Protein AF-A0A6G8FH92-F1 (afdb_monomer_lite)

pLDDT: mean 90.39, std 9.68, range [52.0, 98.0]

Foldseek 3Di:
DDDDDPPPDDPLLSVQVVLVVQLCVLPVDQKDWDDQVVVQVVQVVVVDGPPDGDSHTDMDGDCPVPVCSVVVSVVSSVVSPDDQQAADPVRHRDD

Sequence (95 aa):
MKLLDLTALDHEAEAAWNGVLDLAIAYPEGWALAGGQAVFVQTMLRGKVPSRPSSDADLVIDLRADSGAARNLVEALRSIGFEATPPDGNGRVHR

Secondary structure (DSSP, 8-state):
-PPP--TTS-HHHHHHHHHHHHHHHHS-SSEEEEHHHHHHHHHHTTT---SS--SS-EEEE-TTT-TTHHHHHHHHHHHTT--PPPP-TTS-S--

Structure (mmCIF, N/CA/C/O backbone):
data_AF-A0A6G8FH92-F1
#
_entry.id   AF-A0A6G8FH92-F1
#
loop_
_atom_site.group_PDB
_atom_site.id
_atom_site.type_symbol
_atom_site.label_atom_id
_atom_site.label_alt_id
_atom_site.label_comp_id
_atom_site.label_asym_id
_atom_site.label_entity_id
_atom_site.label_seq_id
_atom_site.pdbx_PDB_ins_code
_atom_site.Cartn_x
_atom_site.Cartn_y
_atom_site.Cartn_z
_atom_site.occupancy
_atom_site.B_iso_or_equiv
_atom_site.auth_seq_id
_atom_site.auth_comp_id
_atom_site.auth_asym_id
_atom_site.auth_atom_id
_atom_site.pdbx_PDB_model_num
ATOM 1 N N . MET A 1 1 ? -21.285 -9.612 3.778 1.00 52.00 1 MET A N 1
ATOM 2 C CA . MET A 1 1 ? -20.148 -8.721 3.468 1.00 52.00 1 MET A CA 1
ATOM 3 C C . MET A 1 1 ? -19.972 -7.776 4.649 1.00 52.00 1 MET A C 1
ATOM 5 O O . MET A 1 1 ? -20.950 -7.133 5.006 1.00 52.00 1 MET A O 1
ATOM 9 N N . LYS A 1 2 ? -18.816 -7.768 5.327 1.00 61.09 2 LYS A N 1
ATOM 10 C CA . LYS A 1 2 ? -18.523 -6.758 6.361 1.00 61.09 2 LYS A CA 1
ATOM 11 C C . LYS A 1 2 ? -17.911 -5.547 5.656 1.00 61.09 2 LYS A C 1
ATOM 13 O O . LYS A 1 2 ? -16.972 -5.730 4.891 1.00 61.09 2 LYS A O 1
ATOM 18 N N . LEU A 1 3 ? -18.480 -4.365 5.873 1.00 71.06 3 LEU A N 1
ATOM 19 C CA . LEU A 1 3 ? -17.954 -3.100 5.361 1.00 71.06 3 LEU A CA 1
ATOM 20 C C . LEU A 1 3 ? -16.883 -2.586 6.332 1.00 71.06 3 LEU A C 1
ATOM 22 O O . LEU A 1 3 ? -17.065 -2.686 7.547 1.00 71.06 3 LEU A O 1
ATOM 26 N N . LEU A 1 4 ? -15.770 -2.082 5.799 1.00 74.31 4 LEU A N 1
ATOM 27 C CA . LEU A 1 4 ? -14.794 -1.329 6.583 1.00 74.31 4 LEU A CA 1
ATOM 28 C C . LEU A 1 4 ? -15.309 0.104 6.701 1.00 74.31 4 LEU A C 1
ATOM 30 O O . LEU A 1 4 ? -15.503 0.770 5.689 1.00 74.31 4 LEU A O 1
ATOM 34 N N . ASP A 1 5 ? -15.567 0.548 7.926 1.00 78.56 5 ASP A N 1
ATOM 35 C CA . ASP A 1 5 ? -15.913 1.940 8.195 1.00 78.56 5 ASP A CA 1
ATOM 36 C C . ASP A 1 5 ? -14.628 2.759 8.362 1.00 78.56 5 ASP A C 1
ATOM 38 O O . ASP A 1 5 ? -13.845 2.511 9.283 1.00 78.56 5 ASP A O 1
ATOM 42 N N . LEU A 1 6 ? -14.408 3.695 7.440 1.00 82.12 6 LEU A N 1
ATOM 43 C CA . LEU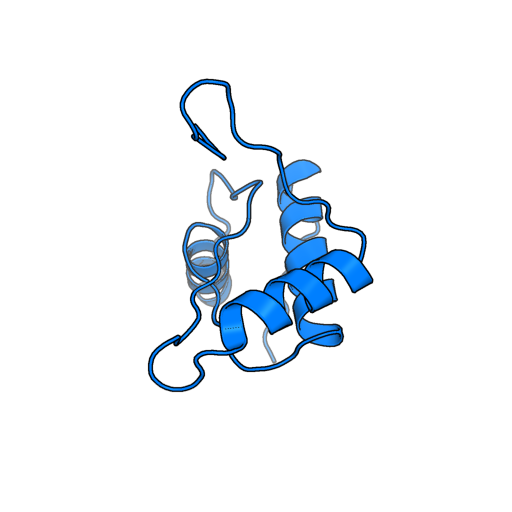 A 1 6 ? -13.247 4.588 7.409 1.00 82.12 6 LEU A CA 1
ATOM 44 C C . LEU A 1 6 ? -13.579 5.997 7.921 1.00 82.12 6 LEU A C 1
ATOM 46 O O . LEU A 1 6 ? -12.681 6.817 8.060 1.00 82.12 6 LEU A O 1
ATOM 50 N N . THR A 1 7 ? -14.845 6.287 8.243 1.00 78.75 7 THR A N 1
ATOM 51 C CA . THR A 1 7 ? -15.313 7.651 8.560 1.00 78.75 7 THR A CA 1
ATOM 52 C C . THR A 1 7 ? -14.749 8.220 9.863 1.00 78.75 7 THR A C 1
ATOM 54 O O . THR A 1 7 ? -14.794 9.428 10.082 1.00 78.75 7 THR A O 1
ATOM 57 N N . ALA A 1 8 ? -14.223 7.358 10.736 1.00 80.25 8 ALA A N 1
ATOM 58 C CA . ALA A 1 8 ? -13.631 7.732 12.017 1.00 80.25 8 ALA A CA 1
ATOM 59 C C . ALA A 1 8 ? -12.102 7.919 11.959 1.00 80.25 8 ALA A C 1
ATOM 61 O O . ALA A 1 8 ? -11.475 8.097 13.006 1.00 80.25 8 ALA A O 1
ATOM 62 N N . LEU A 1 9 ? -11.493 7.814 10.775 1.00 86.50 9 LEU A N 1
ATOM 63 C CA . LEU A 1 9 ? -10.058 8.000 10.596 1.00 86.50 9 LEU A CA 1
ATOM 64 C C . LEU A 1 9 ? -9.689 9.483 10.559 1.00 86.50 9 LEU A C 1
ATOM 66 O O . LEU A 1 9 ? -10.490 10.333 10.176 1.00 86.50 9 LEU A O 1
ATOM 70 N N . ASP A 1 10 ? -8.460 9.790 10.972 1.00 90.06 10 ASP A N 1
ATOM 71 C CA . ASP A 1 10 ? -7.883 11.093 10.669 1.00 90.06 10 ASP A CA 1
ATOM 72 C C . ASP A 1 10 ? -7.551 11.202 9.174 1.00 90.06 10 ASP A C 1
ATOM 74 O O . ASP A 1 10 ? -7.566 10.219 8.429 1.00 90.06 10 ASP A O 1
ATOM 78 N N . HIS A 1 11 ? -7.260 12.426 8.737 1.00 89.38 11 HIS A N 1
ATOM 79 C CA . HIS A 1 11 ? -7.059 12.725 7.324 1.00 89.38 11 HIS A CA 1
ATOM 80 C C . HIS A 1 11 ? -5.918 11.913 6.692 1.00 89.38 11 HIS A C 1
ATOM 82 O O . HIS A 1 11 ? -6.021 11.508 5.537 1.00 89.38 11 HIS A O 1
ATOM 88 N N . GLU A 1 12 ? -4.836 11.659 7.434 1.00 92.06 12 GLU A N 1
ATOM 89 C CA . GLU A 1 12 ? -3.677 10.942 6.898 1.00 92.06 12 GLU A CA 1
ATOM 90 C C . GLU A 1 12 ? -3.961 9.442 6.759 1.00 92.06 12 GLU A C 1
ATOM 92 O O . GLU A 1 12 ? -3.668 8.847 5.721 1.00 92.06 12 GLU A O 1
ATOM 97 N N . ALA A 1 13 ? -4.582 8.826 7.768 1.00 93.06 13 ALA A N 1
ATOM 98 C CA . ALA A 1 13 ? -4.983 7.426 7.701 1.00 93.06 13 ALA A CA 1
ATOM 99 C C . ALA A 1 13 ? -6.061 7.187 6.635 1.00 93.06 13 ALA A C 1
ATOM 101 O O . ALA A 1 13 ? -6.024 6.174 5.933 1.00 93.06 13 ALA A O 1
ATOM 102 N N . GLU A 1 14 ? -7.004 8.118 6.479 1.00 93.38 14 GLU A N 1
ATOM 103 C CA . GLU A 1 14 ? -7.992 8.079 5.399 1.00 93.38 14 GLU A CA 1
ATOM 104 C C . GLU A 1 14 ? -7.313 8.156 4.022 1.00 93.38 14 GLU A C 1
ATOM 106 O O . GLU A 1 14 ? -7.597 7.333 3.149 1.00 93.38 14 GLU A O 1
ATOM 111 N N . ALA A 1 15 ? -6.364 9.080 3.833 1.00 93.25 15 ALA A N 1
ATOM 112 C CA . ALA A 1 15 ? -5.610 9.206 2.586 1.00 93.25 15 ALA A CA 1
ATOM 113 C C . ALA A 1 15 ? -4.823 7.928 2.247 1.00 93.25 15 ALA A C 1
ATOM 115 O O . ALA A 1 15 ? -4.834 7.483 1.096 1.00 93.25 15 ALA A O 1
ATOM 116 N N . ALA A 1 16 ? -4.201 7.292 3.245 1.00 95.00 16 ALA A N 1
ATOM 117 C CA . ALA A 1 16 ? -3.505 6.021 3.062 1.00 95.00 16 ALA A CA 1
ATOM 118 C C . ALA A 1 16 ? -4.453 4.898 2.601 1.00 95.00 16 ALA A C 1
ATOM 120 O O . ALA A 1 16 ? -4.103 4.107 1.723 1.00 95.00 16 ALA A O 1
ATOM 121 N N . TRP A 1 17 ? -5.670 4.834 3.151 1.00 95.81 17 TRP A N 1
ATOM 122 C CA . TRP A 1 17 ? -6.688 3.877 2.707 1.00 95.81 17 TRP A CA 1
ATOM 123 C C . TRP A 1 17 ? -7.203 4.161 1.301 1.00 95.81 17 TRP A C 1
ATOM 125 O O . TRP A 1 17 ? -7.356 3.219 0.524 1.00 95.81 17 TRP A O 1
ATOM 135 N N . ASN A 1 18 ? -7.429 5.427 0.956 1.00 95.25 18 ASN A N 1
ATOM 136 C CA . ASN A 1 18 ? -7.847 5.805 -0.392 1.00 95.25 18 ASN A CA 1
ATOM 137 C C . ASN A 1 18 ? -6.806 5.362 -1.429 1.00 95.25 18 ASN A C 1
ATOM 139 O O . ASN A 1 18 ? -7.167 4.701 -2.397 1.00 95.25 18 ASN A O 1
ATOM 143 N N . GLY A 1 19 ? -5.513 5.575 -1.162 1.00 96.12 19 GLY A N 1
ATOM 144 C CA . GLY A 1 19 ? -4.441 5.089 -2.037 1.00 96.12 19 GLY A CA 1
ATOM 145 C C . GLY A 1 19 ? -4.427 3.566 -2.219 1.00 96.12 19 GLY A C 1
ATOM 146 O O . GLY A 1 19 ? -4.237 3.071 -3.329 1.00 96.12 19 GLY A O 1
ATOM 147 N N . VAL A 1 20 ? -4.681 2.806 -1.148 1.00 96.88 20 VAL A N 1
ATOM 148 C CA . VAL A 1 20 ? -4.811 1.339 -1.209 1.00 96.88 20 VAL A CA 1
ATOM 149 C C . VAL A 1 20 ? -6.010 0.911 -2.060 1.00 96.88 20 VAL A C 1
ATOM 151 O O . VAL A 1 20 ? -5.906 -0.044 -2.831 1.00 96.88 20 VAL A O 1
ATOM 154 N N . LEU A 1 21 ? -7.150 1.588 -1.917 1.00 96.12 21 LEU A N 1
ATOM 155 C CA . LEU A 1 21 ? -8.370 1.277 -2.663 1.00 96.12 21 LEU A CA 1
ATOM 156 C C . LEU A 1 21 ? -8.223 1.621 -4.149 1.00 96.12 21 LEU A C 1
ATOM 158 O O . LEU A 1 21 ? -8.587 0.805 -4.995 1.00 96.12 21 LEU A O 1
ATOM 162 N N . ASP A 1 22 ? -7.625 2.768 -4.464 1.00 97.56 22 ASP A N 1
ATOM 163 C CA . ASP A 1 22 ? -7.323 3.171 -5.837 1.00 97.56 22 ASP A CA 1
ATOM 164 C C . ASP A 1 22 ? -6.355 2.182 -6.499 1.00 97.56 22 ASP A C 1
ATOM 166 O O . ASP A 1 22 ? -6.578 1.755 -7.636 1.00 97.56 22 ASP A O 1
ATOM 170 N N . LEU A 1 23 ? -5.330 1.724 -5.768 1.00 98.00 23 LEU A N 1
ATOM 171 C CA . LEU A 1 23 ? -4.432 0.678 -6.254 1.00 98.00 23 LEU A CA 1
ATOM 172 C C . LEU A 1 23 ? -5.173 -0.640 -6.490 1.00 98.00 23 LEU A C 1
ATOM 174 O O . LEU A 1 23 ? -4.955 -1.271 -7.518 1.00 98.00 23 LEU A O 1
ATOM 178 N N . ALA A 1 24 ? -6.059 -1.057 -5.584 1.00 96.94 24 ALA A N 1
ATOM 179 C CA . ALA A 1 24 ? -6.836 -2.285 -5.752 1.00 96.94 24 ALA A CA 1
ATOM 180 C C . ALA A 1 24 ? -7.767 -2.239 -6.977 1.00 96.94 24 ALA A C 1
ATOM 182 O O . ALA A 1 24 ? -8.084 -3.284 -7.543 1.00 96.94 24 ALA A O 1
ATOM 183 N N . ILE A 1 25 ? -8.185 -1.045 -7.409 1.00 97.44 25 ILE A N 1
ATOM 184 C CA . ILE A 1 25 ? -8.943 -0.849 -8.651 1.00 97.44 25 ILE A CA 1
ATOM 185 C C . ILE A 1 25 ? -8.013 -0.905 -9.872 1.00 97.44 25 ILE A C 1
ATOM 187 O O . ILE A 1 25 ? -8.324 -1.594 -10.844 1.00 97.44 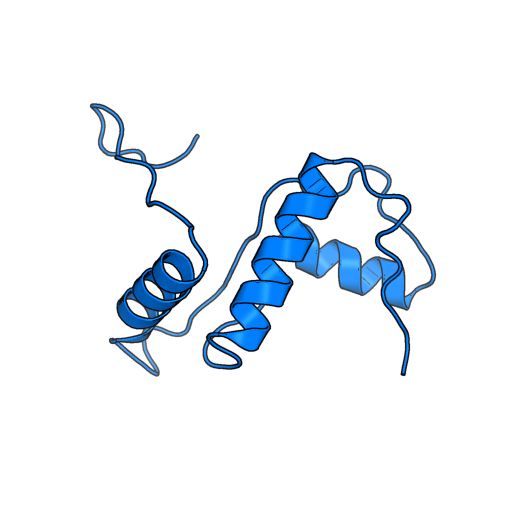25 ILE A O 1
ATOM 191 N N . ALA A 1 26 ? -6.884 -0.192 -9.838 1.00 97.50 26 ALA A N 1
ATOM 192 C CA . ALA A 1 26 ? -5.965 -0.083 -10.974 1.00 97.50 26 ALA A CA 1
ATOM 193 C C . ALA A 1 26 ? -5.122 -1.352 -11.211 1.00 97.50 26 ALA A C 1
ATOM 195 O O . ALA A 1 26 ? -4.775 -1.674 -12.347 1.00 97.50 26 ALA A O 1
ATOM 196 N N . TYR A 1 27 ? -4.789 -2.071 -10.142 1.00 97.62 27 TYR A N 1
ATOM 197 C CA . TYR A 1 27 ? -3.923 -3.245 -10.131 1.00 97.62 27 TYR A CA 1
ATOM 198 C C . TYR A 1 27 ? -4.427 -4.243 -9.073 1.00 97.62 27 TYR A C 1
ATOM 200 O O . TYR A 1 27 ? -3.946 -4.248 -7.943 1.00 97.62 27 TYR A O 1
ATOM 208 N N . PRO A 1 28 ? -5.436 -5.070 -9.399 1.00 96.62 28 PRO A N 1
ATOM 209 C CA . PRO A 1 28 ? -6.200 -5.836 -8.406 1.00 96.62 28 PRO A CA 1
ATOM 210 C C . PRO A 1 28 ? -5.478 -7.055 -7.814 1.00 96.62 28 PRO A C 1
ATOM 212 O O . PRO A 1 28 ? -5.923 -7.592 -6.801 1.00 96.62 28 PRO A O 1
ATOM 215 N N . GLU A 1 29 ? -4.395 -7.522 -8.434 1.00 95.62 29 GLU A N 1
ATOM 216 C CA . GLU A 1 29 ? -3.707 -8.764 -8.065 1.00 95.62 29 GLU A CA 1
ATOM 217 C C . GLU A 1 29 ? -2.183 -8.579 -8.000 1.00 95.62 29 GLU A C 1
ATOM 219 O O . GLU A 1 29 ? -1.642 -7.543 -8.375 1.00 95.62 29 GLU A O 1
ATOM 224 N N . GLY A 1 30 ? -1.468 -9.604 -7.525 1.00 95.00 30 GLY A N 1
ATOM 225 C CA . GLY A 1 30 ? 0.001 -9.622 -7.504 1.00 95.00 30 GLY A CA 1
ATOM 226 C C . GLY A 1 30 ? 0.638 -8.919 -6.303 1.00 95.00 30 GLY A C 1
ATOM 227 O O . GLY A 1 30 ? 1.864 -8.859 -6.209 1.00 95.00 30 GLY A O 1
ATOM 228 N N . TRP A 1 31 ? -0.174 -8.431 -5.366 1.00 97.56 31 TRP A N 1
ATOM 229 C CA . TRP A 1 31 ? 0.276 -7.852 -4.106 1.00 97.56 31 TRP A CA 1
ATOM 230 C C . TRP A 1 31 ? -0.672 -8.204 -2.955 1.00 97.56 31 TRP A C 1
ATOM 232 O O . TRP A 1 31 ? -1.801 -8.652 -3.162 1.00 97.56 31 TRP A O 1
ATOM 242 N N . ALA A 1 32 ? -0.202 -8.010 -1.727 1.00 97.56 32 ALA A N 1
ATOM 243 C CA . ALA A 1 32 ? -1.004 -8.146 -0.517 1.00 97.56 32 ALA A CA 1
ATOM 244 C C . ALA A 1 32 ? -0.705 -7.011 0.466 1.00 97.56 32 ALA A C 1
ATOM 246 O O . ALA A 1 32 ? 0.427 -6.529 0.534 1.00 97.56 32 ALA A O 1
ATOM 247 N N . LEU A 1 33 ? -1.711 -6.618 1.253 1.00 96.94 33 LEU A N 1
ATOM 248 C CA . LEU A 1 33 ? -1.529 -5.673 2.355 1.00 96.94 33 LEU A CA 1
ATOM 249 C C . LEU A 1 33 ? -0.646 -6.264 3.455 1.00 96.94 33 LEU A C 1
ATOM 251 O O . LEU A 1 33 ? -0.820 -7.416 3.861 1.00 96.94 33 LEU A O 1
ATOM 255 N N . ALA A 1 34 ? 0.229 -5.427 3.997 1.00 96.62 34 ALA A N 1
ATOM 256 C CA . ALA A 1 34 ? 1.021 -5.692 5.186 1.00 96.62 34 ALA A CA 1
ATOM 257 C C . ALA A 1 34 ? 0.886 -4.539 6.194 1.00 96.62 34 ALA A C 1
ATOM 259 O O . ALA A 1 34 ? 0.019 -3.672 6.061 1.00 96.62 34 ALA A O 1
ATOM 260 N N . GLY A 1 35 ? 1.695 -4.586 7.253 1.00 95.62 35 GLY A N 1
ATOM 261 C CA . GLY A 1 35 ? 1.843 -3.475 8.188 1.00 95.62 35 GLY A CA 1
ATOM 262 C C . GLY A 1 35 ? 0.547 -3.027 8.867 1.00 95.62 35 GLY A C 1
ATOM 263 O O . GLY A 1 35 ? -0.306 -3.841 9.245 1.00 95.62 35 GLY A O 1
ATOM 264 N N . GLY A 1 36 ? 0.428 -1.713 9.057 1.00 94.62 36 GLY A N 1
ATOM 265 C CA . GLY A 1 36 ? -0.655 -1.084 9.810 1.00 94.62 36 GLY A CA 1
ATOM 266 C C . GLY A 1 36 ? -2.044 -1.309 9.206 1.00 94.62 36 GLY A C 1
ATOM 267 O O . GLY A 1 36 ? -2.968 -1.655 9.949 1.00 94.62 36 GLY A O 1
ATOM 268 N N . GLN A 1 37 ? -2.210 -1.211 7.878 1.00 94.44 37 GLN A N 1
ATOM 269 C CA . GLN A 1 37 ? -3.494 -1.515 7.223 1.00 94.44 37 GLN A CA 1
ATOM 270 C C . GLN A 1 37 ? -3.914 -2.968 7.418 1.00 94.44 37 GLN A C 1
ATOM 272 O O . GLN A 1 37 ? -5.089 -3.235 7.683 1.00 94.44 37 GLN A O 1
ATOM 277 N N . ALA A 1 38 ? -2.983 -3.921 7.310 1.00 95.62 38 ALA A N 1
ATOM 278 C CA . ALA A 1 38 ? -3.312 -5.328 7.517 1.00 95.62 38 ALA A CA 1
ATOM 279 C C . ALA A 1 38 ? -3.811 -5.572 8.952 1.00 95.62 38 ALA A C 1
ATOM 281 O O . ALA A 1 38 ? -4.815 -6.261 9.155 1.00 95.62 38 ALA A O 1
ATOM 282 N N . VAL A 1 39 ? -3.168 -4.952 9.949 1.00 94.25 39 VAL A N 1
ATOM 283 C CA . VAL A 1 39 ? -3.625 -4.993 11.348 1.00 94.25 39 VAL A CA 1
ATOM 284 C C . VAL A 1 39 ? -4.999 -4.339 11.501 1.00 94.25 39 VAL A C 1
ATOM 286 O O . VAL A 1 39 ? -5.872 -4.923 12.143 1.00 94.25 39 VAL A O 1
ATOM 289 N N . PHE A 1 40 ? -5.224 -3.178 10.882 1.00 93.75 40 PHE A N 1
ATOM 290 C CA . PHE A 1 40 ? -6.504 -2.471 10.923 1.00 93.75 40 PHE A CA 1
ATOM 291 C C . PHE A 1 40 ? -7.662 -3.337 10.409 1.00 93.75 40 PHE A C 1
ATOM 293 O O . PHE A 1 40 ? -8.693 -3.451 11.075 1.00 93.75 40 PHE A O 1
ATOM 300 N N . VAL A 1 41 ? -7.493 -4.023 9.273 1.00 93.31 41 VAL A N 1
ATOM 301 C CA . VAL A 1 41 ? -8.514 -4.950 8.749 1.00 93.31 41 VAL A CA 1
ATOM 302 C C . VAL A 1 41 ? -8.791 -6.065 9.754 1.00 93.31 41 VAL A C 1
ATOM 304 O O . VAL A 1 41 ? -9.948 -6.361 10.057 1.00 93.31 41 VAL A O 1
ATOM 307 N N . GLN A 1 42 ? -7.741 -6.660 10.325 1.00 93.38 42 GLN A N 1
ATOM 308 C CA . GLN A 1 42 ? -7.876 -7.739 11.306 1.00 93.38 42 GLN A CA 1
ATOM 309 C C . GLN A 1 42 ? -8.617 -7.297 12.577 1.00 93.38 42 GLN A C 1
ATOM 311 O O . GLN A 1 42 ? -9.432 -8.060 13.108 1.00 93.38 42 GLN A O 1
ATOM 316 N N . THR A 1 43 ? -8.378 -6.081 13.078 1.00 91.94 43 THR A N 1
ATOM 317 C CA . THR A 1 43 ? -9.096 -5.552 14.248 1.00 91.94 43 THR A CA 1
ATOM 318 C C . THR A 1 43 ? -10.537 -5.194 13.906 1.00 91.94 43 THR A C 1
ATOM 320 O O . THR A 1 43 ? -11.445 -5.554 14.662 1.00 91.94 43 THR A O 1
ATOM 323 N N . MET A 1 44 ? -10.773 -4.571 12.749 1.00 90.19 44 MET A N 1
ATOM 324 C CA . MET A 1 44 ? -12.112 -4.174 12.304 1.00 90.19 44 MET A CA 1
ATOM 325 C C . MET A 1 44 ? -13.021 -5.378 12.095 1.00 90.19 44 MET A C 1
ATOM 327 O O . MET A 1 44 ? -14.176 -5.378 12.523 1.00 90.19 44 MET A O 1
ATOM 331 N N . LEU A 1 45 ? -12.488 -6.475 11.549 1.00 90.06 45 LEU A N 1
ATOM 332 C CA . LEU A 1 45 ? -13.221 -7.737 11.432 1.00 90.06 45 LEU A CA 1
ATOM 333 C C . LEU A 1 45 ? -13.687 -8.289 12.792 1.00 90.06 45 LEU A C 1
ATOM 335 O O . LEU A 1 45 ? -14.682 -9.023 12.841 1.00 90.06 45 LEU A O 1
ATOM 339 N N . ARG A 1 46 ? -13.025 -7.898 13.888 1.00 91.00 46 ARG A N 1
ATOM 340 C CA . ARG A 1 46 ? -13.371 -8.223 15.283 1.00 91.00 46 ARG A CA 1
ATOM 341 C C . ARG A 1 46 ? -14.162 -7.113 15.990 1.00 91.00 46 ARG A C 1
ATOM 343 O O . ARG A 1 46 ? -14.343 -7.194 17.202 1.00 91.00 46 ARG A O 1
ATOM 350 N N . GLY A 1 47 ? -14.632 -6.103 15.256 1.00 89.25 47 GLY A N 1
ATOM 351 C CA . GLY A 1 47 ? -15.412 -4.985 15.790 1.00 89.25 47 GLY A CA 1
ATOM 352 C C . GLY A 1 47 ? -14.584 -3.990 16.604 1.00 89.25 47 GLY A C 1
ATOM 353 O O . GLY A 1 47 ? -15.117 -3.373 17.521 1.00 89.25 47 GLY A O 1
ATOM 354 N N . LYS A 1 48 ? -13.280 -3.872 16.324 1.00 88.44 48 LYS A N 1
ATOM 355 C CA . LYS A 1 48 ? -12.375 -2.939 17.007 1.00 88.44 48 LYS A CA 1
ATOM 356 C C . LYS A 1 48 ? -11.655 -2.039 16.007 1.00 88.44 48 LYS A C 1
ATOM 358 O O . LYS A 1 48 ? -11.090 -2.531 15.034 1.00 88.44 48 LYS A O 1
ATOM 363 N N . VAL A 1 49 ? -11.588 -0.748 16.313 1.00 85.25 49 VAL A N 1
ATOM 364 C CA . VAL A 1 49 ? -10.728 0.216 15.612 1.00 85.25 49 VAL A CA 1
ATOM 365 C C . VAL A 1 49 ? -9.397 0.307 16.373 1.00 85.25 49 VAL A C 1
ATOM 367 O O . VAL A 1 49 ? -9.427 0.396 17.606 1.00 85.25 49 VAL A O 1
ATOM 370 N N . PRO A 1 50 ? -8.228 0.251 15.707 1.00 86.50 50 PRO A N 1
ATOM 371 C CA . PRO A 1 50 ? -6.950 0.496 16.368 1.00 86.50 50 PRO A CA 1
ATOM 372 C C . PRO A 1 50 ? -6.923 1.893 16.993 1.00 86.50 50 PRO A C 1
ATOM 374 O O . PRO A 1 50 ? -7.356 2.855 16.372 1.00 86.50 50 PRO A O 1
ATOM 377 N N . SER A 1 51 ? -6.354 2.029 18.193 1.00 87.25 51 SER A N 1
ATOM 378 C CA . SER A 1 51 ? -6.214 3.338 18.856 1.00 87.25 51 SER A CA 1
ATOM 379 C C . SER A 1 51 ? -5.283 4.302 18.114 1.00 87.25 51 SER A C 1
ATOM 381 O O . SER A 1 51 ? -5.288 5.495 18.391 1.00 87.25 51 SER A O 1
ATOM 383 N N . ARG A 1 52 ? -4.450 3.771 17.216 1.00 88.00 52 ARG A N 1
ATOM 384 C CA . ARG A 1 52 ? -3.552 4.519 16.341 1.00 88.00 52 ARG A CA 1
ATOM 385 C C . ARG A 1 52 ? -3.557 3.858 14.957 1.00 88.00 52 ARG A C 1
ATOM 387 O O . ARG A 1 52 ? -2.816 2.894 14.764 1.00 88.00 52 ARG A O 1
ATOM 394 N N . PRO A 1 53 ? -4.434 4.293 14.041 1.00 90.88 53 PRO A N 1
ATOM 395 C CA . PRO A 1 53 ? -4.388 3.885 12.638 1.00 90.88 53 PRO A CA 1
ATOM 396 C C . PRO A 1 53 ? -3.053 4.278 11.973 1.00 90.88 53 PRO A C 1
ATOM 398 O O . PRO A 1 53 ? -2.395 5.213 12.429 1.00 90.88 53 PRO A O 1
ATOM 401 N N . SER A 1 54 ? -2.638 3.547 10.930 1.00 93.75 54 SER A N 1
ATOM 402 C CA . SER A 1 54 ? -1.459 3.907 10.116 1.00 93.75 54 SER A CA 1
ATOM 403 C C . SER A 1 54 ? -1.807 5.029 9.148 1.00 93.75 54 SER A C 1
ATOM 405 O O . SER A 1 54 ? -2.906 5.020 8.597 1.00 93.75 54 SER A O 1
ATOM 407 N N . SER A 1 55 ? -0.856 5.928 8.908 1.00 94.69 55 SER A N 1
ATOM 408 C CA . SER A 1 55 ? -0.931 6.992 7.897 1.00 94.69 55 SER A CA 1
ATOM 409 C C . SER A 1 55 ? -0.140 6.688 6.617 1.00 94.69 55 SER A C 1
ATOM 411 O O . SER A 1 55 ? -0.078 7.508 5.706 1.00 94.69 55 SER A O 1
ATOM 413 N N . ASP A 1 56 ? 0.452 5.502 6.526 1.00 94.56 56 ASP A N 1
ATOM 414 C CA . ASP A 1 56 ? 1.205 4.963 5.393 1.00 94.56 56 ASP A CA 1
ATOM 415 C C . ASP A 1 56 ? 0.674 3.580 5.015 1.00 94.56 56 ASP A C 1
ATOM 417 O O . ASP A 1 56 ? -0.113 3.017 5.771 1.00 94.56 56 ASP A O 1
ATOM 421 N N . ALA A 1 57 ? 1.066 3.047 3.849 1.00 95.31 57 ALA A N 1
ATOM 422 C CA . ALA A 1 57 ? 0.652 1.729 3.366 1.00 95.31 57 ALA A CA 1
ATOM 423 C C . ALA A 1 57 ? 1.831 0.818 3.020 1.00 95.31 57 ALA A C 1
ATOM 425 O O . ALA A 1 57 ? 2.701 1.191 2.235 1.00 95.31 57 ALA A O 1
ATOM 426 N N . ASP A 1 58 ? 1.792 -0.412 3.536 1.00 96.50 58 ASP A N 1
ATOM 427 C CA . ASP A 1 58 ? 2.778 -1.452 3.242 1.00 96.50 58 ASP A CA 1
ATOM 428 C C .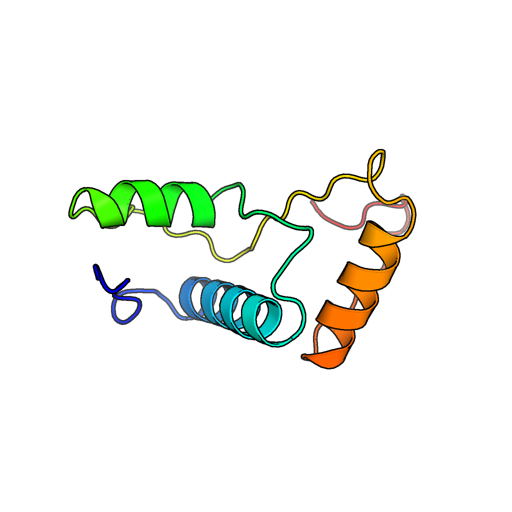 ASP A 1 58 ? 2.197 -2.526 2.318 1.00 96.50 58 ASP A C 1
ATOM 430 O O . ASP A 1 58 ? 1.133 -3.098 2.586 1.00 96.50 58 ASP A O 1
ATOM 434 N N . LEU A 1 59 ? 2.938 -2.856 1.258 1.00 96.94 59 LEU A N 1
ATOM 435 C CA . LEU A 1 59 ? 2.558 -3.858 0.262 1.00 96.94 59 LEU A CA 1
ATOM 436 C C . LEU A 1 59 ? 3.644 -4.932 0.146 1.00 96.94 59 LEU A C 1
ATOM 438 O O . LEU A 1 59 ? 4.837 -4.631 0.129 1.00 96.94 59 LEU A O 1
ATOM 442 N N . VAL A 1 60 ? 3.232 -6.189 0.011 1.00 97.38 60 VAL A N 1
ATOM 443 C CA . VAL A 1 60 ? 4.122 -7.321 -0.283 1.00 97.38 60 VAL A CA 1
ATOM 444 C C . VAL A 1 60 ? 3.857 -7.813 -1.696 1.00 97.38 60 VAL A C 1
ATOM 446 O O . VAL A 1 60 ? 2.704 -7.999 -2.074 1.00 97.38 60 VAL A O 1
ATOM 449 N N . ILE A 1 61 ? 4.927 -8.070 -2.447 1.00 97.31 61 ILE A N 1
ATOM 450 C CA . ILE A 1 61 ? 4.908 -8.628 -3.806 1.00 97.31 61 ILE A CA 1
ATOM 451 C C . ILE A 1 61 ? 5.826 -9.852 -3.894 1.00 97.31 61 ILE A C 1
ATOM 453 O O . ILE A 1 61 ? 6.832 -9.928 -3.183 1.00 97.31 61 ILE A O 1
ATOM 457 N N . ASP A 1 62 ? 5.512 -10.800 -4.779 1.00 96.38 62 ASP A N 1
ATOM 458 C CA . ASP A 1 62 ? 6.341 -11.992 -5.001 1.00 96.38 62 ASP A CA 1
ATOM 459 C C . ASP A 1 62 ? 7.215 -11.853 -6.254 1.00 96.38 62 ASP A C 1
ATOM 461 O O . ASP A 1 62 ? 6.816 -12.185 -7.369 1.00 96.38 62 ASP A O 1
ATOM 465 N N . LEU A 1 63 ? 8.456 -11.412 -6.049 1.00 95.56 63 LEU A N 1
ATOM 466 C CA . LEU A 1 63 ? 9.439 -11.242 -7.123 1.00 95.56 63 LEU A CA 1
ATOM 467 C C . LEU A 1 63 ? 9.974 -12.557 -7.701 1.00 95.56 63 LEU A C 1
ATOM 469 O O . LEU A 1 63 ? 10.601 -12.549 -8.760 1.00 95.56 63 LEU A O 1
ATOM 473 N N . ARG A 1 64 ? 9.789 -13.683 -7.001 1.00 96.50 64 ARG A N 1
ATOM 474 C CA . ARG A 1 64 ? 10.230 -14.995 -7.498 1.00 96.50 64 ARG A CA 1
ATOM 475 C C . ARG A 1 64 ? 9.197 -15.585 -8.443 1.00 96.50 64 ARG A C 1
ATOM 477 O O . ARG A 1 64 ? 9.578 -16.244 -9.405 1.00 96.50 64 ARG A O 1
ATOM 484 N N . ALA A 1 65 ? 7.919 -15.359 -8.152 1.00 94.62 65 ALA A N 1
ATOM 485 C CA . ALA A 1 65 ? 6.824 -15.735 -9.033 1.00 94.62 65 ALA A CA 1
ATOM 486 C C . ALA A 1 65 ? 6.729 -14.801 -10.251 1.00 94.62 65 ALA A C 1
ATOM 488 O O . ALA A 1 65 ? 6.492 -15.277 -11.359 1.00 94.62 65 ALA A O 1
ATOM 489 N N . ASP A 1 66 ? 6.964 -13.498 -10.060 1.00 95.19 66 ASP A N 1
ATOM 490 C CA . ASP A 1 66 ? 6.972 -12.502 -11.131 1.00 95.19 66 ASP A CA 1
ATOM 491 C C . ASP A 1 66 ? 8.097 -11.472 -10.934 1.00 95.19 66 ASP A C 1
ATOM 493 O O . ASP A 1 66 ? 7.995 -10.526 -10.151 1.00 95.19 66 ASP A O 1
ATOM 497 N N . SER A 1 67 ? 9.170 -11.608 -11.717 1.00 95.31 67 SER A N 1
ATOM 498 C CA . SER A 1 67 ? 10.295 -10.663 -11.703 1.00 95.31 67 SER A CA 1
ATOM 499 C C . SER A 1 67 ? 9.921 -9.244 -12.160 1.00 95.31 67 SER A C 1
ATOM 501 O O . SER A 1 67 ? 10.662 -8.298 -11.893 1.00 95.31 67 SER A O 1
ATOM 503 N N . GLY A 1 68 ? 8.796 -9.084 -12.866 1.00 96.69 68 GLY A N 1
ATOM 504 C CA . GLY A 1 68 ? 8.255 -7.800 -13.305 1.00 96.69 68 GLY A CA 1
ATOM 505 C C . GLY A 1 68 ? 7.368 -7.109 -12.266 1.00 96.69 68 GLY A C 1
ATOM 506 O O . GLY A 1 68 ? 7.082 -5.921 -12.431 1.00 96.69 68 GLY A O 1
ATOM 507 N N . ALA A 1 69 ? 6.984 -7.794 -11.182 1.00 95.75 69 ALA A N 1
ATOM 508 C CA . ALA A 1 69 ? 5.965 -7.314 -10.247 1.00 95.75 69 ALA A CA 1
ATOM 509 C C . ALA A 1 69 ? 6.296 -5.947 -9.633 1.00 95.75 69 ALA A C 1
ATOM 511 O O . ALA A 1 69 ? 5.424 -5.085 -9.563 1.00 95.75 69 ALA A O 1
ATOM 512 N N . ALA A 1 70 ? 7.557 -5.697 -9.252 1.00 95.31 70 ALA A N 1
ATOM 513 C CA . ALA A 1 70 ? 7.960 -4.396 -8.706 1.00 95.31 70 ALA A CA 1
ATOM 514 C C . ALA A 1 70 ? 7.766 -3.259 -9.715 1.00 95.31 70 ALA A C 1
ATOM 516 O O . ALA A 1 70 ? 7.250 -2.199 -9.370 1.00 95.31 70 ALA A O 1
ATOM 517 N N . ARG A 1 71 ? 8.164 -3.480 -10.973 1.00 96.06 71 ARG A N 1
ATOM 518 C CA . ARG A 1 71 ? 8.006 -2.479 -12.030 1.00 96.06 71 ARG A CA 1
ATOM 519 C C . ARG A 1 71 ? 6.528 -2.217 -12.300 1.00 96.06 71 ARG A C 1
ATOM 521 O O . ARG A 1 71 ? 6.130 -1.061 -12.361 1.00 96.06 71 ARG A O 1
ATOM 528 N N . ASN A 1 72 ? 5.734 -3.275 -12.436 1.00 96.44 72 ASN A N 1
ATOM 529 C CA . ASN A 1 72 ? 4.303 -3.169 -12.710 1.00 96.44 72 ASN A CA 1
ATOM 530 C C . ASN A 1 72 ? 3.572 -2.438 -11.577 1.00 96.44 72 ASN A C 1
ATOM 532 O O . ASN A 1 72 ? 2.770 -1.550 -11.849 1.00 96.44 72 ASN A O 1
ATOM 536 N N . LEU A 1 73 ? 3.916 -2.740 -10.321 1.00 96.81 73 LEU A N 1
ATOM 537 C CA . LEU A 1 73 ? 3.376 -2.045 -9.155 1.00 96.81 73 LEU A CA 1
ATOM 538 C C . LEU A 1 73 ? 3.727 -0.550 -9.165 1.00 96.81 73 LEU A C 1
ATOM 540 O O . LEU A 1 73 ? 2.855 0.282 -8.937 1.00 96.81 73 LEU A O 1
ATOM 544 N N . VAL A 1 74 ? 4.981 -0.188 -9.455 1.00 95.56 74 VAL A N 1
ATOM 545 C CA . VAL A 1 74 ? 5.397 1.225 -9.532 1.00 95.56 74 VAL A CA 1
ATOM 546 C C . VAL A 1 74 ? 4.657 1.969 -10.646 1.00 95.56 74 VAL A C 1
ATOM 548 O O . VAL A 1 74 ? 4.228 3.102 -10.439 1.00 95.56 74 VAL A O 1
ATOM 551 N N . GLU A 1 75 ? 4.477 1.352 -11.814 1.00 97.00 75 GLU A N 1
ATOM 552 C CA . GLU A 1 75 ? 3.708 1.959 -12.907 1.00 97.00 75 GLU A CA 1
ATOM 553 C C . GLU A 1 75 ? 2.218 2.099 -12.555 1.00 97.00 75 GLU A C 1
ATOM 555 O O . GLU A 1 75 ? 1.617 3.132 -12.846 1.00 97.00 75 GLU A O 1
ATOM 560 N N . ALA A 1 76 ? 1.635 1.121 -11.855 1.00 97.62 76 ALA A N 1
ATOM 561 C CA . ALA A 1 76 ? 0.269 1.220 -11.348 1.00 97.62 76 ALA A CA 1
ATOM 562 C C . ALA A 1 76 ? 0.117 2.375 -10.346 1.00 97.62 76 ALA A C 1
ATOM 564 O O . ALA A 1 76 ? -0.778 3.203 -10.503 1.00 97.62 76 ALA A O 1
ATOM 565 N N . LEU A 1 7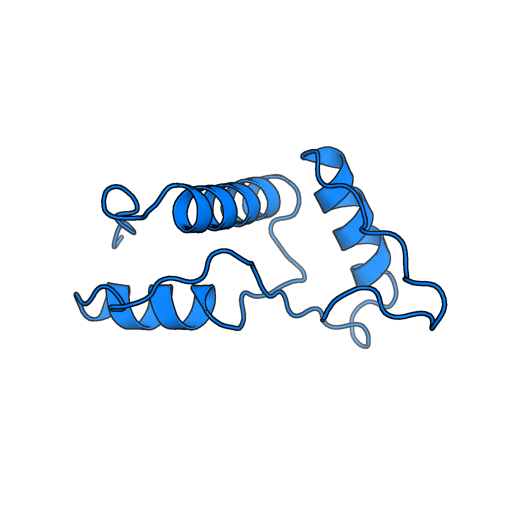7 ? 1.029 2.494 -9.377 1.00 97.25 77 LEU A N 1
ATOM 566 C CA . LEU A 1 77 ? 1.049 3.592 -8.404 1.00 97.25 77 LEU A CA 1
ATOM 567 C C . LEU A 1 77 ? 1.162 4.964 -9.092 1.00 97.25 77 LEU A C 1
ATOM 569 O O . LEU A 1 77 ? 0.424 5.888 -8.756 1.00 97.25 77 LEU A O 1
ATOM 573 N N . ARG A 1 78 ? 2.019 5.088 -10.111 1.00 97.50 78 ARG A N 1
ATOM 574 C CA . ARG A 1 78 ? 2.119 6.312 -10.927 1.00 97.50 78 ARG A CA 1
ATOM 575 C C . ARG A 1 78 ? 0.825 6.632 -11.663 1.00 97.50 78 ARG A C 1
ATOM 577 O O . ARG A 1 78 ? 0.445 7.796 -11.743 1.00 97.50 78 ARG A O 1
ATOM 584 N N . SER A 1 79 ? 0.138 5.615 -12.184 1.00 97.88 79 SER A N 1
ATOM 585 C CA . SER A 1 79 ? -1.117 5.804 -12.923 1.00 97.88 79 SER A CA 1
ATOM 586 C C . SER A 1 79 ? -2.251 6.380 -12.066 1.00 97.88 79 SER A C 1
ATOM 588 O O . SER A 1 79 ? -3.142 7.030 -12.607 1.00 97.88 79 SER A O 1
ATOM 590 N N . ILE A 1 80 ? -2.181 6.200 -10.743 1.00 97.38 80 ILE A N 1
ATOM 591 C CA . ILE A 1 80 ? -3.129 6.759 -9.767 1.00 97.38 80 ILE A CA 1
ATOM 592 C C . ILE A 1 80 ? -2.563 7.985 -9.021 1.00 97.38 80 ILE A C 1
ATOM 594 O O . ILE A 1 80 ? -3.134 8.426 -8.031 1.00 97.38 80 ILE A O 1
ATOM 598 N N . GLY A 1 81 ? -1.453 8.560 -9.501 1.00 96.56 81 GLY A N 1
ATOM 599 C CA . GLY A 1 81 ? -0.936 9.850 -9.033 1.00 96.56 81 GLY A CA 1
ATOM 600 C C . GLY A 1 81 ? 0.122 9.801 -7.929 1.00 96.56 81 GLY A C 1
ATOM 601 O O . GLY A 1 81 ? 0.497 10.859 -7.427 1.00 96.56 81 GLY A O 1
ATOM 602 N N . PHE A 1 82 ? 0.640 8.625 -7.556 1.00 96.00 82 PHE A N 1
ATOM 603 C CA . PHE A 1 82 ? 1.794 8.555 -6.653 1.00 96.00 82 PHE A CA 1
ATOM 604 C C . PHE A 1 82 ? 3.099 8.883 -7.379 1.00 96.00 82 PHE A C 1
ATOM 606 O O . PHE A 1 82 ? 3.339 8.471 -8.516 1.00 96.00 82 PHE A O 1
ATOM 613 N N . GLU A 1 83 ? 3.999 9.545 -6.659 1.00 93.25 83 GLU A N 1
ATOM 614 C CA . GLU A 1 83 ? 5.365 9.803 -7.098 1.00 93.25 83 GLU A CA 1
ATOM 615 C C . GLU A 1 83 ? 6.360 9.061 -6.208 1.00 93.25 83 GLU A C 1
ATOM 617 O O . GLU A 1 83 ? 6.155 8.889 -5.006 1.00 93.25 83 GLU A O 1
ATOM 622 N N . ALA A 1 84 ? 7.461 8.604 -6.804 1.00 87.81 84 ALA A N 1
ATOM 623 C CA . ALA A 1 84 ? 8.525 7.973 -6.041 1.00 87.81 84 ALA A CA 1
ATOM 624 C C . ALA A 1 84 ? 9.312 9.042 -5.278 1.00 87.81 84 ALA A C 1
ATOM 626 O O . ALA A 1 84 ? 9.853 9.969 -5.885 1.00 87.81 84 ALA A O 1
ATOM 627 N N . THR A 1 85 ? 9.441 8.869 -3.965 1.00 87.19 85 THR A N 1
ATOM 628 C CA . THR A 1 85 ? 10.365 9.673 -3.165 1.00 87.19 85 THR A CA 1
ATOM 629 C C . THR A 1 85 ? 11.791 9.466 -3.689 1.00 87.19 85 THR A C 1
ATOM 631 O O . THR A 1 85 ? 12.223 8.320 -3.846 1.00 87.19 85 THR A O 1
ATOM 634 N N . PRO A 1 86 ? 12.547 10.534 -3.994 1.00 81.25 86 PRO A N 1
ATOM 635 C CA . PRO A 1 86 ? 13.940 10.390 -4.381 1.00 81.25 86 PRO A CA 1
ATOM 636 C C . PRO A 1 86 ? 14.781 9.930 -3.177 1.00 81.25 86 PRO A C 1
ATOM 638 O O . PRO A 1 86 ? 14.499 10.327 -2.044 1.00 81.25 86 PRO A O 1
ATOM 641 N N . PRO A 1 87 ? 15.829 9.118 -3.393 1.00 83.06 87 PRO A N 1
ATOM 642 C CA . PRO A 1 87 ? 16.763 8.774 -2.330 1.00 83.06 87 PRO A CA 1
ATOM 643 C C . PRO A 1 87 ? 17.469 10.022 -1.780 1.00 83.06 87 PRO A C 1
ATOM 645 O O . PRO A 1 87 ? 17.791 10.948 -2.527 1.00 83.06 87 PRO A O 1
ATOM 648 N N . ASP A 1 88 ? 17.760 10.022 -0.479 1.00 82.94 88 ASP A N 1
ATOM 649 C CA . ASP A 1 88 ? 18.636 11.008 0.149 1.00 82.94 88 ASP A CA 1
ATOM 650 C C . ASP A 1 88 ? 20.093 10.870 -0.345 1.00 82.94 88 ASP A C 1
ATOM 652 O O . ASP A 1 88 ? 20.449 9.950 -1.088 1.00 82.94 88 ASP A O 1
ATOM 656 N N . GLY A 1 89 ? 20.978 11.772 0.096 1.00 78.12 89 GLY A N 1
ATOM 657 C CA . GLY A 1 89 ? 22.404 11.738 -0.267 1.00 78.12 89 GLY A CA 1
ATOM 658 C C . GLY A 1 89 ? 23.153 10.461 0.153 1.00 78.12 89 GLY A C 1
ATOM 659 O O . GLY A 1 89 ? 24.277 10.252 -0.292 1.00 78.12 89 GLY A O 1
ATOM 660 N N . ASN A 1 90 ? 22.535 9.603 0.973 1.00 81.94 90 ASN A N 1
ATOM 661 C CA . ASN A 1 90 ? 23.052 8.308 1.411 1.00 81.94 90 ASN A CA 1
ATOM 662 C C . ASN A 1 90 ? 22.318 7.121 0.755 1.00 81.94 90 ASN A C 1
ATOM 664 O O . ASN A 1 90 ? 22.544 5.975 1.149 1.00 81.94 90 ASN A O 1
ATOM 668 N N . GLY A 1 91 ? 21.439 7.366 -0.221 1.00 75.69 91 GLY A N 1
ATOM 669 C CA . GLY A 1 91 ? 20.680 6.326 -0.914 1.00 75.69 91 GLY A CA 1
ATOM 670 C C . GLY A 1 91 ? 19.434 5.829 -0.171 1.00 75.69 91 GLY A C 1
ATOM 671 O O . GLY A 1 91 ? 18.861 4.820 -0.578 1.00 75.69 91 GLY A O 1
ATOM 672 N N . ARG A 1 92 ? 19.004 6.483 0.915 1.00 75.12 92 ARG A N 1
ATOM 673 C CA . ARG A 1 92 ? 17.814 6.083 1.685 1.00 75.12 92 ARG A CA 1
ATOM 674 C C . ARG A 1 92 ? 16.566 6.731 1.112 1.00 75.12 92 ARG A C 1
ATOM 676 O O . ARG A 1 92 ? 16.526 7.939 0.929 1.00 75.12 92 ARG A O 1
ATOM 683 N N . VAL A 1 93 ? 15.534 5.931 0.873 1.00 68.44 93 VAL A N 1
ATOM 684 C CA . VAL A 1 93 ? 14.266 6.396 0.283 1.00 68.44 93 VAL A CA 1
ATOM 685 C C . VAL A 1 93 ? 13.184 6.622 1.355 1.00 68.44 93 VAL A C 1
ATOM 687 O O . VAL A 1 93 ? 12.163 7.248 1.089 1.00 68.44 93 VAL A O 1
ATOM 690 N N . HIS A 1 94 ? 13.428 6.181 2.596 1.00 64.00 94 HIS A N 1
ATOM 691 C CA . HIS A 1 94 ? 12.576 6.451 3.756 1.00 64.00 94 HIS A CA 1
ATOM 692 C C . HIS A 1 94 ? 13.390 6.419 5.068 1.00 64.00 94 HIS 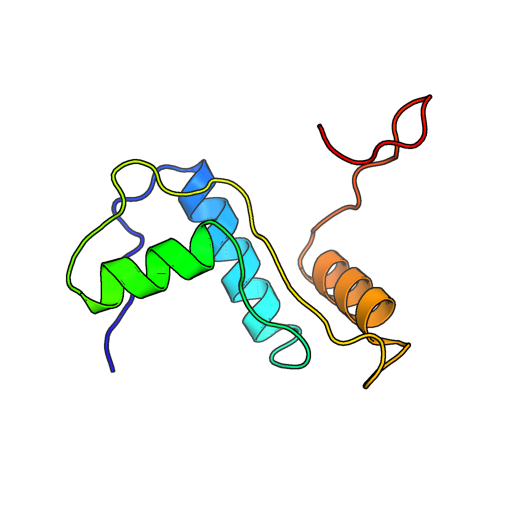A C 1
ATOM 694 O O . HIS A 1 94 ? 14.564 6.034 5.047 1.00 64.00 94 HIS A O 1
ATOM 700 N N . ARG A 1 95 ? 12.796 6.878 6.180 1.00 52.78 95 ARG A N 1
ATOM 701 C CA . ARG A 1 95 ? 13.443 6.968 7.502 1.00 52.78 95 ARG A CA 1
ATOM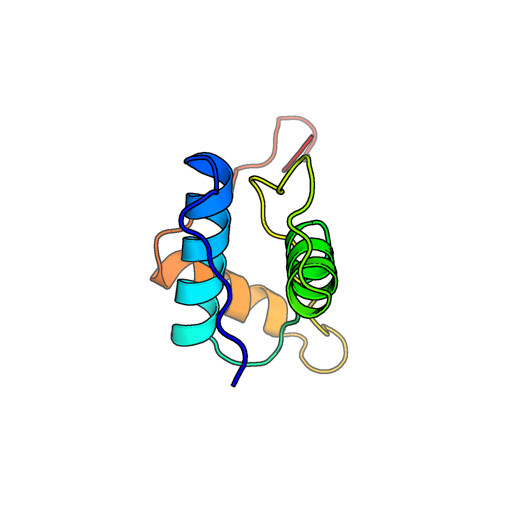 702 C C . ARG A 1 95 ? 13.428 5.634 8.237 1.00 52.78 95 ARG A C 1
ATOM 704 O O . ARG A 1 95 ? 12.351 5.010 8.266 1.00 52.78 95 ARG A O 1
#

Organism: NCBI:txid2714934

Radius of gyration: 14.68 Å; chains: 1; bounding box: 43×28×32 Å